Protein AF-A0A1H7XFV4-F1 (afdb_monomer_lite)

Sequence (101 aa):
MKLSEEQIRYIDLPDVLETFVDSIKSVSFDGDTARIELCVTRVEPLKSKEPPTARRYPVCRLAMTPESFLSLANQFQTIMKTLEENGVVQKIKQDIKHYNS

pLDDT: mean 89.56, std 11.29, range [43.34, 98.31]

Structure (mmCIF, N/CA/C/O backbone):
data_AF-A0A1H7XFV4-F1
#
_entry.id   AF-A0A1H7XFV4-F1
#
loop_
_atom_site.group_PDB
_atom_site.id
_atom_site.t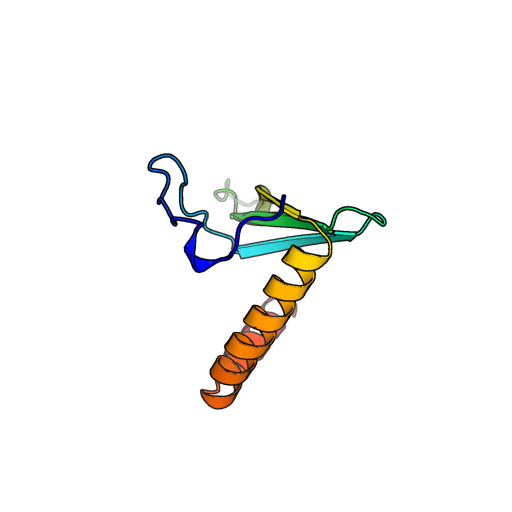ype_symbol
_atom_site.label_atom_id
_atom_site.label_alt_id
_atom_site.label_comp_id
_atom_site.label_asym_id
_atom_site.label_entity_id
_atom_site.label_seq_id
_atom_site.pdbx_PDB_ins_code
_atom_site.Cartn_x
_atom_site.Cartn_y
_atom_site.Cartn_z
_atom_site.occupancy
_atom_site.B_iso_or_equiv
_atom_site.auth_seq_id
_atom_site.auth_comp_id
_atom_site.auth_asym_id
_atom_site.auth_atom_id
_atom_site.pdbx_PDB_model_num
ATOM 1 N N . MET A 1 1 ? -30.080 1.741 11.680 1.00 65.50 1 MET A N 1
ATOM 2 C CA . MET A 1 1 ? -29.682 0.574 12.498 1.00 65.50 1 MET A CA 1
ATOM 3 C C . MET A 1 1 ? -28.280 0.174 12.057 1.00 65.50 1 MET A C 1
ATOM 5 O O . MET A 1 1 ? -28.101 -0.014 10.862 1.00 65.50 1 MET A O 1
ATOM 9 N N . LYS A 1 2 ? -27.286 0.161 12.955 1.00 79.56 2 LYS A N 1
ATOM 10 C CA . LYS A 1 2 ? -25.897 -0.217 12.632 1.00 79.56 2 LYS A CA 1
ATOM 11 C C . LYS A 1 2 ? -25.731 -1.706 12.961 1.00 79.56 2 LYS A C 1
ATOM 13 O O . LYS A 1 2 ? -26.154 -2.111 14.039 1.00 79.56 2 LYS A O 1
ATOM 18 N N . LEU A 1 3 ? -25.214 -2.502 12.026 1.00 87.50 3 LEU A N 1
ATOM 19 C CA . LEU A 1 3 ? -24.906 -3.920 12.260 1.00 87.50 3 LEU A CA 1
ATOM 20 C C . LEU A 1 3 ? -23.698 -4.027 13.206 1.00 87.50 3 LEU A C 1
ATOM 22 O O . LEU A 1 3 ? -22.812 -3.171 13.138 1.00 87.50 3 LEU A O 1
ATOM 26 N N . SER A 1 4 ? -23.665 -5.037 14.078 1.00 88.38 4 SER A N 1
ATOM 27 C CA . SER A 1 4 ? -22.458 -5.364 14.851 1.00 88.38 4 SER A CA 1
ATOM 28 C C . SER A 1 4 ? -21.445 -6.114 13.978 1.00 88.38 4 SER A C 1
ATOM 30 O O . SER A 1 4 ? -21.818 -6.683 12.949 1.00 88.38 4 SER A O 1
ATOM 32 N N . GLU A 1 5 ? -20.165 -6.122 14.359 1.00 84.12 5 GLU A N 1
ATOM 33 C CA . GLU A 1 5 ? -19.125 -6.819 13.586 1.00 84.12 5 GLU A CA 1
ATOM 34 C C . GLU A 1 5 ? -19.405 -8.323 13.472 1.00 84.12 5 GLU A C 1
ATOM 36 O O . GLU A 1 5 ? -19.220 -8.899 12.406 1.00 84.12 5 GLU A O 1
ATOM 41 N N . GLU A 1 6 ? -19.960 -8.952 14.513 1.00 88.88 6 GLU A N 1
ATOM 42 C CA . GLU A 1 6 ? -20.295 -10.383 14.511 1.00 88.88 6 GLU A CA 1
ATOM 43 C C . GLU A 1 6 ? -21.451 -10.725 13.557 1.00 88.88 6 GLU A C 1
ATOM 45 O O . GLU A 1 6 ? -21.619 -11.878 13.153 1.00 88.88 6 GLU A O 1
ATOM 50 N N . GLN A 1 7 ? -22.265 -9.730 13.190 1.00 93.50 7 GLN A N 1
ATOM 51 C CA . GLN A 1 7 ? -23.340 -9.878 12.209 1.00 93.50 7 GLN A CA 1
ATOM 52 C C . GLN A 1 7 ? -22.839 -9.726 10.767 1.00 93.50 7 GLN A C 1
ATOM 54 O O . GLN A 1 7 ? -23.553 -10.101 9.832 1.00 93.50 7 GLN A O 1
ATOM 59 N N . ILE A 1 8 ? -21.630 -9.194 10.567 1.00 92.56 8 ILE A N 1
ATOM 60 C CA . ILE A 1 8 ? -21.027 -8.990 9.251 1.00 92.56 8 ILE A CA 1
ATOM 61 C C . ILE A 1 8 ? -20.225 -10.238 8.888 1.00 92.56 8 ILE A C 1
ATOM 63 O O . ILE A 1 8 ? -19.218 -10.570 9.505 1.00 92.56 8 ILE A O 1
ATOM 67 N N . ARG A 1 9 ? -20.667 -10.944 7.846 1.00 93.56 9 ARG A N 1
ATOM 68 C CA . ARG A 1 9 ? -19.928 -12.090 7.310 1.00 93.56 9 ARG A CA 1
ATOM 69 C C . ARG A 1 9 ? -18.926 -11.608 6.275 1.00 93.56 9 ARG A C 1
ATOM 71 O O . ARG A 1 9 ? -19.315 -10.984 5.290 1.00 93.56 9 ARG A O 1
ATOM 78 N N . TYR A 1 10 ? -17.660 -11.943 6.481 1.00 92.19 10 TYR A N 1
ATOM 79 C CA . TYR A 1 10 ? -16.646 -11.800 5.447 1.00 92.19 10 TYR A CA 1
ATOM 80 C C . TYR A 1 10 ? -16.897 -12.829 4.340 1.00 92.19 10 TYR A C 1
ATOM 82 O O . TYR A 1 10 ? -17.043 -14.022 4.613 1.00 92.19 10 TYR A O 1
ATOM 90 N N . ILE A 1 11 ? -16.971 -12.356 3.099 1.00 94.06 11 ILE A N 1
ATOM 91 C CA . ILE A 1 11 ? -17.090 -13.185 1.902 1.00 94.06 11 ILE A CA 1
ATOM 92 C C . ILE A 1 11 ? -16.011 -12.701 0.943 1.00 94.06 11 ILE A C 1
ATOM 94 O O . ILE A 1 11 ? -16.019 -11.534 0.552 1.00 94.06 11 ILE A O 1
ATOM 98 N N . ASP A 1 12 ? -15.091 -13.595 0.593 1.00 92.88 12 ASP A N 1
ATOM 99 C CA . ASP A 1 12 ? -14.088 -13.314 -0.425 1.00 92.88 12 ASP A CA 1
ATOM 100 C C . ASP A 1 12 ? -14.759 -13.245 -1.802 1.00 92.88 12 ASP A C 1
ATOM 102 O O . ASP A 1 12 ? -15.567 -14.108 -2.158 1.00 92.88 12 ASP A O 1
ATOM 106 N N . LEU A 1 13 ? -14.477 -12.179 -2.548 1.00 94.56 13 LEU A N 1
ATOM 107 C CA . LEU A 1 13 ? -15.069 -11.956 -3.862 1.00 94.56 13 LEU A CA 1
ATOM 108 C C . LEU A 1 13 ? -14.147 -12.563 -4.929 1.00 94.56 13 LEU A C 1
ATOM 110 O O . LEU A 1 13 ? -13.032 -12.070 -5.078 1.00 94.56 13 LEU A O 1
ATOM 114 N N . PRO A 1 14 ? -14.601 -13.551 -5.726 1.00 92.44 14 PRO A N 1
ATOM 115 C CA . PRO A 1 14 ? -13.743 -14.239 -6.698 1.00 92.44 14 PRO A CA 1
ATOM 116 C C . PRO A 1 14 ? -13.087 -13.320 -7.736 1.00 92.44 14 PRO A C 1
ATOM 118 O O . PRO A 1 14 ? -12.006 -13.619 -8.236 1.00 92.44 14 PRO A O 1
ATOM 121 N N . ASP A 1 15 ? -13.740 -12.202 -8.055 1.00 94.44 15 ASP A N 1
ATOM 122 C CA . ASP A 1 15 ? -13.267 -11.240 -9.052 1.00 94.44 15 ASP A CA 1
ATOM 123 C C . ASP A 1 15 ? -12.322 -10.176 -8.461 1.00 94.44 15 ASP A C 1
ATOM 125 O O . ASP A 1 15 ? -11.808 -9.323 -9.189 1.00 94.44 15 ASP A O 1
ATOM 129 N N . VAL A 1 16 ? -12.083 -10.193 -7.143 1.00 93.88 16 VAL A N 1
ATOM 130 C CA . VAL A 1 16 ? -11.113 -9.302 -6.500 1.00 93.88 16 VAL A CA 1
ATOM 131 C C . VAL A 1 16 ? -9.721 -9.900 -6.657 1.00 93.88 16 VAL A C 1
ATOM 133 O O . VAL A 1 16 ? -9.348 -10.867 -6.003 1.00 93.88 16 VAL A O 1
ATOM 136 N N . LEU A 1 17 ? -8.938 -9.298 -7.551 1.00 92.62 17 LEU A N 1
ATOM 137 C CA . LEU A 1 17 ? -7.574 -9.726 -7.839 1.00 92.62 17 LEU A CA 1
ATOM 138 C C . LEU A 1 17 ? -6.557 -9.046 -6.918 1.00 92.62 17 LEU A C 1
ATOM 140 O O . LEU A 1 17 ? -6.655 -7.853 -6.618 1.00 92.62 17 LEU A O 1
ATOM 144 N N . GLU A 1 18 ? -5.507 -9.784 -6.559 1.00 93.50 18 GLU A N 1
ATOM 145 C CA . GLU A 1 18 ? -4.311 -9.194 -5.964 1.00 93.50 18 GLU A CA 1
ATOM 146 C C . GLU A 1 18 ? -3.584 -8.318 -6.995 1.00 93.50 18 GLU A C 1
ATOM 148 O O . GLU A 1 18 ? -3.384 -8.704 -8.149 1.00 93.50 18 GLU A O 1
ATOM 153 N N . THR A 1 19 ? -3.175 -7.117 -6.578 1.00 95.62 19 THR A N 1
ATOM 154 C CA . THR A 1 19 ? -2.436 -6.178 -7.428 1.00 95.62 19 THR A CA 1
ATOM 155 C C . THR A 1 19 ? -1.020 -5.988 -6.901 1.00 95.62 19 THR A C 1
ATOM 157 O O . THR A 1 19 ? -0.830 -5.498 -5.790 1.00 95.62 19 THR A O 1
ATOM 160 N N . PHE A 1 20 ? -0.015 -6.300 -7.724 1.00 96.12 20 PHE A N 1
ATOM 161 C CA . PHE A 1 20 ? 1.374 -5.951 -7.426 1.00 96.12 20 PHE A CA 1
ATOM 162 C C . PHE A 1 20 ? 1.604 -4.439 -7.556 1.00 96.12 20 PHE A C 1
ATOM 164 O O . PHE A 1 20 ? 1.231 -3.826 -8.560 1.00 96.12 20 PHE A O 1
ATOM 171 N N . VAL A 1 21 ? 2.284 -3.854 -6.569 1.00 96.62 21 VAL A N 1
ATOM 172 C CA . VAL A 1 21 ? 2.579 -2.419 -6.480 1.00 96.62 21 VAL A CA 1
ATOM 173 C C . VAL A 1 21 ? 4.038 -2.233 -6.081 1.00 96.62 21 VAL A C 1
ATOM 175 O O . VAL A 1 21 ? 4.488 -2.829 -5.107 1.00 96.62 21 VAL A O 1
ATOM 178 N N . ASP A 1 22 ? 4.762 -1.375 -6.800 1.00 94.81 22 ASP A N 1
ATOM 179 C CA . ASP A 1 22 ? 6.152 -1.019 -6.462 1.00 94.81 22 ASP A CA 1
ATOM 180 C C . ASP A 1 22 ? 6.321 0.430 -6.003 1.00 94.81 22 ASP A C 1
ATOM 182 O O . ASP A 1 22 ? 7.372 0.807 -5.486 1.00 94.81 22 ASP A O 1
ATOM 186 N N . SER A 1 23 ? 5.301 1.265 -6.201 1.00 93.12 23 SER A N 1
ATOM 187 C CA . SER A 1 23 ? 5.369 2.679 -5.864 1.00 93.12 23 SER A CA 1
ATOM 188 C C . SER A 1 23 ? 4.002 3.247 -5.509 1.00 93.12 23 SER A C 1
ATOM 190 O O . SER A 1 23 ? 2.980 2.890 -6.090 1.00 93.12 23 SER A O 1
ATOM 192 N N . ILE A 1 24 ? 3.989 4.180 -4.559 1.00 95.12 24 ILE A N 1
ATOM 193 C CA . ILE A 1 24 ? 2.814 4.987 -4.226 1.00 95.12 24 ILE A CA 1
ATOM 194 C C . ILE A 1 24 ? 3.014 6.349 -4.881 1.00 95.12 24 ILE A C 1
ATOM 196 O O . ILE A 1 24 ? 3.993 7.038 -4.593 1.00 95.12 24 ILE A O 1
ATOM 200 N N . LYS A 1 25 ? 2.116 6.735 -5.790 1.00 96.06 25 LYS A N 1
ATOM 201 C CA . LYS A 1 25 ? 2.225 8.011 -6.509 1.00 96.06 25 LYS A CA 1
ATOM 202 C C . LYS A 1 25 ? 1.685 9.177 -5.692 1.00 96.06 25 LYS A C 1
ATOM 204 O O . LYS A 1 25 ? 2.283 10.252 -5.710 1.00 96.06 25 LYS A O 1
ATOM 209 N N . SER A 1 26 ? 0.574 8.974 -4.992 1.00 95.62 26 SER A N 1
ATOM 210 C CA . SER A 1 26 ? -0.042 10.012 -4.168 1.00 95.62 26 SER A CA 1
ATOM 211 C C . SER A 1 26 ? -0.878 9.424 -3.044 1.00 95.62 26 SER A C 1
ATOM 213 O O . SER A 1 26 ? -1.562 8.419 -3.237 1.00 95.62 26 SER A O 1
ATOM 215 N N . VAL A 1 27 ? -0.880 10.124 -1.913 1.00 96.38 27 VAL A N 1
ATOM 216 C CA . VAL A 1 27 ? -1.860 9.984 -0.836 1.00 96.38 27 VAL A CA 1
ATOM 217 C C . VAL A 1 27 ? -2.462 11.367 -0.622 1.00 96.38 27 VAL A C 1
ATOM 219 O O . VAL A 1 27 ? -1.726 12.344 -0.503 1.00 96.38 27 VAL A O 1
ATOM 222 N N . SER A 1 28 ? -3.785 11.468 -0.630 1.00 96.31 28 SER A N 1
ATOM 223 C CA . SER A 1 28 ? -4.498 12.740 -0.486 1.00 96.31 28 SER A CA 1
ATOM 224 C C . SER A 1 28 ? -5.745 12.567 0.366 1.00 96.31 28 SER A C 1
ATOM 226 O O . SER A 1 28 ? -6.286 11.467 0.455 1.00 96.31 28 SER A O 1
ATOM 228 N N . PHE A 1 29 ? -6.195 13.652 0.981 1.00 95.56 29 PHE A N 1
ATOM 229 C CA . PHE A 1 29 ? -7.431 13.710 1.746 1.00 95.56 29 PHE A CA 1
ATOM 230 C C . PHE A 1 29 ? -8.134 15.022 1.414 1.00 95.56 29 PHE A C 1
ATOM 232 O O . PHE A 1 29 ? -7.501 16.075 1.468 1.00 95.56 29 PHE A O 1
ATOM 239 N N . ASP A 1 30 ? -9.407 14.958 1.034 1.00 93.12 30 ASP A N 1
ATOM 240 C CA . ASP A 1 30 ? -10.186 16.128 0.600 1.00 93.12 30 ASP A CA 1
ATOM 241 C C . ASP A 1 30 ? -11.172 16.648 1.660 1.00 93.12 30 ASP A C 1
ATOM 243 O O . ASP A 1 30 ? -11.928 17.574 1.384 1.00 93.12 30 ASP A O 1
ATOM 247 N N . GLY A 1 31 ? -11.144 16.085 2.871 1.00 91.31 31 GLY A N 1
ATOM 248 C CA . GLY A 1 31 ? -12.067 16.406 3.964 1.00 91.31 31 GLY A CA 1
ATOM 249 C C . GLY A 1 31 ? -12.993 15.244 4.313 1.00 91.31 31 GLY A C 1
ATOM 250 O O . GLY A 1 31 ? -13.231 15.011 5.493 1.00 91.31 31 GLY A O 1
ATOM 251 N N . ASP A 1 32 ? -13.399 14.460 3.311 1.00 95.38 32 ASP A N 1
ATOM 252 C CA . ASP A 1 32 ? -14.346 13.350 3.486 1.00 95.38 32 ASP A CA 1
ATOM 253 C C . ASP A 1 32 ? -13.811 12.020 2.941 1.00 95.38 32 ASP A C 1
ATOM 255 O O . ASP A 1 32 ? -14.263 10.948 3.340 1.00 95.38 32 ASP A O 1
ATOM 259 N N . THR A 1 33 ? -12.849 12.055 2.018 1.00 97.62 33 THR A N 1
ATOM 260 C CA . THR A 1 33 ? -12.315 10.867 1.353 1.00 97.62 33 THR A CA 1
ATOM 261 C C . THR A 1 33 ? -10.793 10.900 1.303 1.00 97.62 33 THR A C 1
ATOM 263 O O . THR A 1 33 ? -10.174 11.797 0.726 1.00 97.62 33 THR A O 1
ATOM 266 N N . ALA A 1 34 ? -10.171 9.854 1.841 1.00 97.81 34 ALA A N 1
ATOM 267 C CA . ALA A 1 34 ? -8.762 9.572 1.612 1.00 97.81 34 ALA A CA 1
ATOM 268 C C . ALA A 1 34 ? -8.595 8.825 0.285 1.00 97.81 34 ALA A C 1
ATOM 270 O O . ALA A 1 34 ? -9.298 7.847 0.028 1.00 97.81 34 ALA A O 1
ATOM 271 N N . ARG A 1 35 ? -7.660 9.265 -0.563 1.00 98.31 35 ARG A N 1
ATOM 272 C CA . ARG A 1 35 ? -7.328 8.609 -1.833 1.00 98.31 35 ARG A CA 1
ATOM 273 C C . ARG A 1 35 ? -5.863 8.230 -1.908 1.00 98.31 35 ARG A C 1
ATOM 275 O O . ARG A 1 35 ? -4.996 9.069 -1.657 1.00 98.31 35 ARG A O 1
ATOM 282 N N . ILE A 1 36 ? -5.604 6.994 -2.325 1.00 97.94 36 ILE A N 1
ATOM 283 C CA . ILE A 1 36 ? -4.261 6.465 -2.573 1.00 97.94 36 ILE A CA 1
ATOM 284 C C . ILE A 1 36 ? -4.176 6.011 -4.027 1.00 97.94 36 ILE A C 1
ATOM 286 O O . ILE A 1 36 ? -5.010 5.226 -4.477 1.00 97.94 36 ILE A O 1
ATOM 290 N N . GLU A 1 37 ? -3.163 6.485 -4.753 1.00 98.25 37 GLU A N 1
ATOM 291 C CA . GLU A 1 37 ? -2.825 5.975 -6.084 1.00 98.25 37 GLU A CA 1
ATOM 292 C C . GLU A 1 37 ? -1.596 5.069 -5.996 1.00 98.25 37 GLU A C 1
ATOM 294 O O . GLU A 1 37 ? -0.494 5.509 -5.649 1.00 98.25 37 GLU A O 1
ATOM 299 N N . LEU A 1 38 ? -1.813 3.795 -6.316 1.00 97.88 38 LEU A N 1
ATOM 300 C CA . LEU A 1 38 ? -0.810 2.742 -6.323 1.00 97.88 38 LEU A CA 1
ATOM 301 C C . LEU A 1 38 ? -0.359 2.493 -7.759 1.00 97.88 38 LEU A C 1
ATOM 303 O O . LEU A 1 38 ? -1.173 2.410 -8.686 1.00 97.88 38 LEU A O 1
ATOM 307 N N . CYS A 1 39 ? 0.947 2.370 -7.941 1.00 98.12 39 CYS A 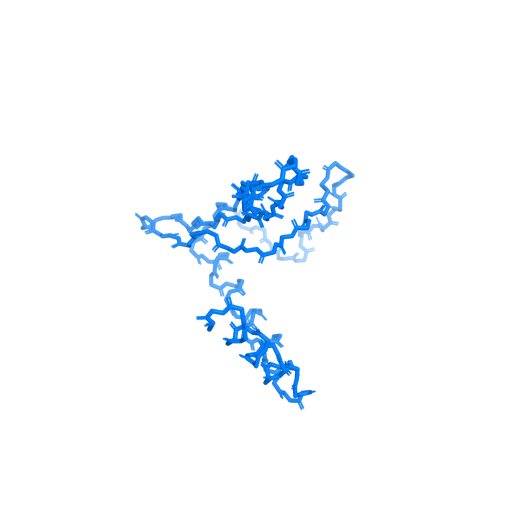N 1
ATOM 308 C CA . CYS A 1 39 ? 1.573 2.328 -9.243 1.00 98.12 39 CYS A CA 1
ATOM 309 C C . CYS A 1 39 ? 2.555 1.176 -9.398 1.00 98.12 39 CYS A C 1
ATOM 311 O O . CYS A 1 39 ? 3.093 0.621 -8.438 1.00 98.12 39 CYS A O 1
ATOM 313 N N . VAL A 1 40 ? 2.830 0.893 -10.667 1.00 97.38 40 VAL A N 1
ATOM 314 C CA . VAL A 1 40 ? 3.904 0.013 -11.075 1.00 97.38 40 VAL A CA 1
ATOM 315 C C . VAL A 1 40 ? 4.802 0.693 -12.101 1.00 97.38 40 VAL A C 1
ATOM 317 O O . VAL A 1 40 ? 4.336 1.358 -13.030 1.00 97.38 40 VAL A O 1
ATOM 320 N N . THR A 1 41 ? 6.104 0.537 -11.933 1.00 95.81 41 THR A N 1
ATOM 321 C CA . THR A 1 41 ? 7.139 1.049 -12.819 1.00 95.81 41 THR A CA 1
ATOM 322 C C . THR A 1 41 ? 7.519 -0.041 -13.823 1.00 95.81 41 THR A C 1
ATOM 324 O O . THR A 1 41 ? 7.663 -1.223 -13.498 1.00 95.81 41 THR A O 1
ATOM 327 N N . ARG A 1 42 ? 7.638 0.336 -15.094 1.00 93.88 42 ARG A N 1
ATOM 328 C CA . ARG A 1 42 ? 8.068 -0.544 -16.185 1.00 93.88 42 ARG A CA 1
ATOM 329 C C . ARG A 1 42 ? 9.185 0.142 -16.946 1.00 93.88 42 ARG A C 1
ATOM 331 O O . ARG A 1 42 ? 8.984 1.234 -17.473 1.00 93.88 42 ARG A O 1
ATOM 338 N N . VAL A 1 43 ? 10.340 -0.509 -16.990 1.00 90.44 43 VAL A N 1
ATOM 339 C CA . VAL A 1 43 ? 11.457 -0.106 -17.845 1.00 90.44 43 VAL A CA 1
ATOM 340 C C . VAL A 1 43 ? 11.133 -0.556 -19.266 1.00 90.44 43 VAL A C 1
ATOM 342 O O . VAL A 1 43 ? 10.723 -1.699 -19.477 1.00 90.44 43 VAL A O 1
ATOM 345 N N . GLU A 1 44 ? 11.245 0.350 -20.231 1.00 87.06 44 GLU A N 1
ATOM 346 C CA . GLU A 1 44 ? 11.026 0.015 -21.633 1.00 87.06 44 GLU A CA 1
ATOM 347 C C . GLU A 1 44 ? 12.173 -0.863 -22.152 1.00 87.06 44 GLU A C 1
ATOM 349 O O . GLU A 1 44 ? 13.326 -0.681 -21.748 1.00 87.06 44 GLU A O 1
ATOM 354 N N . PRO A 1 45 ? 11.892 -1.815 -23.060 1.00 82.06 45 PRO A N 1
ATOM 355 C CA . PRO A 1 45 ? 12.946 -2.572 -23.717 1.00 82.06 45 PRO A CA 1
ATOM 356 C C . PRO A 1 45 ? 13.911 -1.618 -24.425 1.00 82.06 45 PRO A C 1
ATOM 358 O O . PRO A 1 45 ? 13.477 -0.753 -25.189 1.00 82.06 45 PRO A O 1
ATOM 361 N N . LEU A 1 46 ? 15.214 -1.796 -24.196 1.00 80.69 46 LEU A N 1
ATOM 362 C CA . LEU A 1 46 ? 16.246 -0.992 -24.845 1.00 80.69 46 LEU A CA 1
ATOM 363 C C . LEU A 1 46 ? 16.147 -1.148 -26.367 1.00 80.69 46 LEU A C 1
ATOM 365 O O . LEU A 1 46 ? 16.446 -2.209 -26.919 1.00 80.69 46 LEU A O 1
ATOM 369 N N . LYS A 1 47 ? 15.759 -0.074 -27.057 1.00 76.31 47 LYS A N 1
ATOM 370 C CA . LYS A 1 47 ? 16.009 0.072 -28.492 1.00 76.31 47 LYS A CA 1
ATOM 371 C C . LYS A 1 47 ? 17.442 0.584 -28.649 1.00 76.31 47 LYS A C 1
ATOM 373 O O . LYS A 1 47 ? 17.909 1.389 -27.849 1.00 76.31 47 LYS A O 1
ATOM 378 N N . SER A 1 48 ? 18.189 0.020 -29.598 1.00 76.94 48 SER A N 1
ATOM 379 C CA . SER A 1 48 ? 19.655 0.131 -29.653 1.00 76.94 48 SER A CA 1
ATOM 380 C C . SER A 1 48 ? 20.181 1.562 -29.451 1.00 76.94 48 SER A C 1
ATOM 382 O O . SER A 1 48 ? 19.725 2.476 -30.131 1.00 76.94 48 SER A O 1
ATOM 384 N N . LYS A 1 49 ? 21.211 1.704 -28.602 1.00 78.12 49 LYS A N 1
ATOM 385 C CA . LYS A 1 49 ? 21.985 2.930 -28.301 1.00 78.12 49 LYS A CA 1
ATOM 386 C C . LYS A 1 49 ? 21.262 4.071 -27.564 1.00 78.12 49 LYS A C 1
ATOM 388 O O . LYS A 1 49 ? 21.925 5.059 -27.261 1.00 78.12 49 LYS A O 1
ATOM 393 N N . GLU A 1 50 ? 19.982 3.951 -27.220 1.00 82.06 50 GLU A N 1
ATOM 394 C CA . GLU A 1 50 ? 19.294 4.958 -26.396 1.00 82.06 50 GLU A CA 1
ATOM 395 C C . GLU A 1 50 ? 19.436 4.664 -24.889 1.00 82.06 50 GLU A C 1
ATOM 397 O O . GLU A 1 50 ? 19.522 3.494 -24.497 1.00 82.06 50 GLU A O 1
ATOM 402 N N . PRO A 1 51 ? 19.460 5.697 -24.021 1.00 81.88 51 PRO A N 1
ATOM 403 C CA . PRO A 1 51 ? 19.331 5.501 -22.581 1.00 81.88 51 PRO A CA 1
ATOM 404 C C . PRO A 1 51 ? 18.018 4.775 -22.232 1.00 81.88 51 PRO A C 1
ATOM 406 O O . PRO A 1 51 ? 17.001 5.015 -22.887 1.00 81.88 51 PRO A O 1
ATOM 409 N N . PRO A 1 52 ? 17.996 3.924 -21.191 1.00 85.81 52 PRO A N 1
ATOM 410 C CA . PRO A 1 52 ? 16.768 3.278 -20.741 1.00 85.81 52 PRO A CA 1
ATOM 411 C C . PRO A 1 52 ? 15.720 4.317 -20.331 1.00 85.81 52 PRO A C 1
ATOM 413 O O . PRO A 1 52 ? 16.000 5.231 -19.556 1.00 85.81 52 PRO A O 1
ATOM 416 N N . THR A 1 53 ? 14.493 4.140 -20.813 1.00 90.06 53 THR A N 1
ATOM 417 C CA . THR A 1 53 ? 13.325 4.905 -20.366 1.00 90.06 53 THR A CA 1
ATOM 418 C C . THR A 1 53 ? 12.451 4.037 -19.466 1.00 90.06 53 THR A C 1
ATOM 420 O O . THR A 1 53 ? 12.464 2.808 -19.543 1.00 90.06 53 THR A O 1
ATOM 423 N N . ALA A 1 54 ? 11.686 4.666 -18.576 1.00 92.06 54 ALA A N 1
ATOM 424 C CA . ALA A 1 54 ? 10.728 3.972 -17.728 1.00 92.06 54 ALA A CA 1
ATOM 425 C C . ALA A 1 54 ? 9.423 4.759 -17.643 1.00 92.06 54 ALA A C 1
ATOM 427 O O . ALA A 1 54 ? 9.417 5.991 -17.619 1.00 92.06 54 ALA A O 1
ATOM 428 N N . ARG A 1 55 ? 8.307 4.035 -17.557 1.00 94.88 55 ARG A N 1
ATOM 429 C CA . ARG A 1 55 ? 6.976 4.606 -17.341 1.00 94.88 55 ARG A CA 1
ATOM 430 C C . ARG A 1 55 ? 6.375 4.041 -16.069 1.00 94.88 55 ARG A C 1
ATOM 432 O O . ARG A 1 55 ? 6.547 2.864 -15.754 1.00 94.88 55 ARG A O 1
ATOM 439 N N . ARG A 1 56 ? 5.656 4.894 -15.347 1.00 95.75 56 ARG A N 1
ATOM 440 C CA . ARG A 1 56 ? 4.893 4.517 -14.161 1.00 95.75 56 ARG A CA 1
ATOM 441 C C . ARG A 1 56 ? 3.416 4.489 -14.521 1.00 95.75 56 ARG A C 1
ATOM 443 O O . ARG A 1 56 ? 2.906 5.466 -15.061 1.00 95.75 56 ARG A O 1
ATOM 450 N N . TYR A 1 57 ? 2.751 3.385 -14.214 1.00 97.00 57 TYR A N 1
ATOM 451 C CA . TYR A 1 57 ? 1.347 3.160 -14.531 1.00 97.00 57 TYR A CA 1
ATOM 452 C C . TYR A 1 57 ? 0.542 3.000 -13.242 1.00 97.00 57 TYR A C 1
ATOM 454 O O . TYR A 1 57 ? 0.966 2.235 -12.374 1.00 97.00 57 TYR A O 1
ATOM 462 N N . PRO A 1 58 ? -0.604 3.685 -13.089 1.00 97.69 58 PRO A N 1
ATOM 463 C CA . PRO A 1 58 ? -1.533 3.393 -12.006 1.00 97.69 58 PRO A CA 1
ATOM 464 C C . PRO A 1 58 ? -2.114 1.991 -12.199 1.00 97.69 58 PRO A C 1
ATOM 466 O O . PRO A 1 58 ? -2.545 1.644 -13.298 1.00 97.69 58 PRO A O 1
ATOM 469 N N . VAL A 1 59 ? -2.120 1.198 -11.131 1.00 97.62 59 VAL A N 1
ATOM 470 C CA . VAL A 1 59 ? -2.625 -0.186 -11.137 1.00 97.62 59 VAL A CA 1
ATOM 471 C C . VAL A 1 59 ? -3.793 -0.382 -10.178 1.00 97.62 59 VAL A C 1
ATOM 473 O O . VAL A 1 59 ? -4.661 -1.202 -10.442 1.00 97.62 59 VAL A O 1
ATOM 476 N N . CYS A 1 60 ? -3.861 0.403 -9.101 1.00 97.50 60 CYS A N 1
ATOM 477 C CA . CYS A 1 60 ? -4.972 0.382 -8.158 1.00 97.50 60 CYS A CA 1
ATOM 478 C C . CYS A 1 60 ? -5.178 1.776 -7.553 1.00 97.50 60 CYS A C 1
ATOM 480 O O . CYS A 1 60 ? -4.224 2.532 -7.345 1.00 97.50 60 CYS A O 1
ATOM 482 N N . ARG A 1 61 ? -6.439 2.130 -7.291 1.00 97.38 61 ARG A N 1
ATOM 483 C CA . ARG A 1 61 ? -6.818 3.358 -6.590 1.00 97.38 61 ARG A CA 1
ATOM 484 C C . ARG A 1 61 ? -7.738 3.010 -5.440 1.00 97.38 61 ARG A C 1
ATOM 486 O O . ARG A 1 61 ? -8.770 2.381 -5.649 1.00 97.38 61 ARG A O 1
ATOM 493 N N . LEU A 1 62 ? -7.373 3.462 -4.251 1.00 97.25 62 LEU A N 1
ATOM 494 C CA . LEU A 1 62 ? -8.198 3.315 -3.061 1.00 97.25 62 LEU A CA 1
ATOM 495 C C . LEU A 1 62 ? -8.895 4.644 -2.792 1.00 97.25 62 LEU A C 1
ATOM 497 O O . LEU A 1 62 ? -8.247 5.688 -2.828 1.00 97.25 62 LEU A O 1
ATOM 501 N N . ALA A 1 63 ? -10.196 4.594 -2.525 1.00 97.81 63 ALA A N 1
ATOM 502 C CA . ALA A 1 63 ? -10.979 5.701 -1.992 1.00 97.81 63 ALA A CA 1
ATOM 503 C C . ALA A 1 63 ? -11.616 5.215 -0.693 1.00 97.81 63 ALA A C 1
ATOM 505 O O . ALA A 1 63 ? -12.283 4.182 -0.674 1.00 97.81 63 ALA A O 1
ATOM 506 N N . MET A 1 64 ? -11.338 5.908 0.401 1.00 98.06 64 MET A N 1
ATOM 507 C CA . MET A 1 64 ? -11.599 5.412 1.744 1.00 98.06 64 MET A CA 1
ATOM 508 C C . MET A 1 64 ? -12.243 6.498 2.591 1.00 98.06 64 MET A C 1
ATOM 510 O O . MET A 1 64 ? -11.898 7.673 2.462 1.00 98.06 64 MET A O 1
ATOM 514 N N . THR A 1 65 ? -13.128 6.095 3.500 1.00 97.88 65 THR A N 1
ATOM 515 C CA . THR A 1 65 ? -13.618 6.994 4.550 1.00 97.88 65 THR A CA 1
ATOM 516 C C . THR A 1 65 ? -12.486 7.342 5.528 1.00 97.88 65 THR A C 1
ATOM 518 O O . THR A 1 65 ? -11.493 6.599 5.601 1.00 97.88 65 THR A O 1
ATOM 521 N N . PRO A 1 66 ? -12.617 8.425 6.317 1.00 96.06 66 PRO A N 1
ATOM 522 C CA . PRO A 1 66 ? -11.610 8.797 7.308 1.00 96.06 66 PRO A CA 1
ATOM 523 C C . PRO A 1 66 ? -11.331 7.674 8.318 1.00 96.06 66 PRO A C 1
ATOM 525 O O . PRO A 1 66 ? -10.176 7.403 8.642 1.00 96.06 66 PRO A O 1
ATOM 528 N N . GLU A 1 67 ? -12.366 6.959 8.769 1.00 95.56 67 GLU A N 1
ATOM 529 C CA . GLU A 1 67 ? -12.239 5.865 9.738 1.00 95.56 67 GLU A CA 1
ATOM 530 C C . GLU A 1 67 ? -11.479 4.673 9.151 1.00 95.56 67 GLU A C 1
ATOM 532 O O . GLU A 1 67 ? -10.608 4.098 9.806 1.00 95.56 67 GLU A O 1
ATOM 537 N N . SER A 1 68 ? -11.768 4.327 7.893 1.00 96.12 68 SER A N 1
ATOM 538 C CA . SER A 1 68 ? -11.078 3.238 7.196 1.00 96.12 68 SER A CA 1
ATOM 539 C C . SER A 1 68 ? -9.600 3.575 6.977 1.00 96.12 68 SER A C 1
ATOM 541 O O . SER A 1 68 ? -8.736 2.711 7.120 1.00 96.12 68 SER A O 1
ATOM 543 N N . PHE A 1 69 ? -9.288 4.841 6.671 1.00 96.25 69 PHE A N 1
ATOM 544 C CA . PHE A 1 69 ? -7.910 5.308 6.496 1.00 96.25 69 PHE A CA 1
ATOM 545 C C . PHE A 1 69 ? -7.125 5.306 7.808 1.00 96.25 69 PHE A C 1
ATOM 547 O O . PHE A 1 69 ? -5.975 4.866 7.836 1.00 96.25 69 PHE A O 1
ATOM 554 N N . LEU A 1 70 ? -7.758 5.710 8.911 1.00 95.50 70 LEU A N 1
ATOM 555 C CA . LEU A 1 70 ? -7.158 5.618 10.239 1.00 95.50 70 LEU A CA 1
ATOM 556 C C . LEU A 1 70 ? -6.878 4.160 10.639 1.00 95.50 70 LEU A C 1
ATOM 558 O O . LEU A 1 70 ? -5.798 3.858 11.145 1.00 95.50 70 LEU A O 1
ATOM 562 N N . SER A 1 71 ? -7.815 3.246 10.368 1.00 95.94 71 SER A N 1
ATOM 563 C CA . SER A 1 71 ? -7.615 1.811 10.608 1.00 95.94 71 SER A CA 1
ATOM 564 C C . SER A 1 71 ? -6.419 1.265 9.821 1.00 95.94 71 SER A C 1
ATOM 566 O O . SER A 1 71 ? -5.557 0.596 10.395 1.00 95.94 71 SER A O 1
ATOM 568 N N . LEU A 1 72 ? -6.303 1.622 8.536 1.00 95.94 72 LEU A N 1
ATOM 569 C CA . LEU A 1 72 ? -5.156 1.256 7.702 1.00 95.94 72 LEU A CA 1
ATOM 570 C C . LEU A 1 72 ? -3.833 1.773 8.290 1.00 95.94 72 LEU A C 1
ATOM 572 O O . LEU A 1 72 ? -2.863 1.021 8.378 1.00 95.94 72 LEU A O 1
ATOM 576 N N . ALA A 1 73 ? -3.790 3.033 8.731 1.00 94.94 73 ALA A N 1
ATOM 577 C CA . ALA A 1 73 ? -2.593 3.620 9.332 1.00 94.94 73 ALA A CA 1
ATOM 578 C C . ALA A 1 73 ? -2.144 2.860 10.594 1.00 94.94 73 ALA A C 1
ATOM 580 O O . ALA A 1 73 ? -0.955 2.578 10.753 1.00 94.94 73 ALA A O 1
ATOM 581 N N . ASN A 1 74 ? -3.085 2.468 11.456 1.00 96.38 74 ASN A N 1
ATOM 582 C CA . ASN A 1 74 ? -2.793 1.695 12.666 1.00 96.38 74 ASN A CA 1
ATOM 583 C C . ASN A 1 74 ? -2.253 0.291 12.343 1.00 96.38 74 ASN A C 1
ATOM 585 O O . ASN A 1 74 ? -1.300 -0.180 12.975 1.00 96.38 74 ASN A O 1
ATOM 589 N N . GLN A 1 75 ? -2.820 -0.371 11.330 1.00 96.19 75 GLN A N 1
ATOM 590 C CA . GLN A 1 75 ? -2.324 -1.667 10.860 1.00 96.19 75 GLN A CA 1
ATOM 591 C C . GLN A 1 75 ? -0.903 -1.547 10.296 1.00 96.19 75 GLN A C 1
ATOM 593 O O . GLN A 1 75 ? -0.033 -2.344 10.653 1.00 96.19 75 GLN A O 1
ATOM 598 N N . PHE A 1 76 ? -0.623 -0.506 9.502 1.00 94.94 76 PHE A N 1
ATOM 599 C CA . PHE A 1 76 ? 0.733 -0.255 9.016 1.00 94.94 76 PHE A CA 1
ATOM 600 C C . PHE A 1 76 ? 1.722 0.008 10.146 1.00 94.94 76 PHE A C 1
ATOM 602 O O . PHE A 1 76 ? 2.811 -0.551 10.106 1.00 94.94 76 PHE A O 1
ATOM 609 N N . GLN A 1 77 ? 1.371 0.791 11.168 1.00 94.81 77 GLN A N 1
ATOM 610 C CA . GLN A 1 77 ? 2.260 1.011 12.316 1.00 94.81 77 GLN A CA 1
ATOM 611 C C . GLN A 1 77 ? 2.624 -0.303 13.020 1.00 94.81 77 GLN A C 1
ATOM 613 O O . GLN A 1 77 ? 3.781 -0.511 13.383 1.00 94.81 77 GLN A O 1
ATOM 618 N N . THR A 1 78 ? 1.655 -1.211 13.156 1.00 95.50 78 THR A N 1
ATOM 619 C CA . THR A 1 78 ? 1.872 -2.526 13.771 1.00 95.50 78 THR A CA 1
ATOM 620 C C . THR A 1 78 ? 2.822 -3.378 12.930 1.00 95.50 78 THR A C 1
ATOM 622 O O . THR A 1 78 ? 3.811 -3.888 13.453 1.00 95.50 78 THR A O 1
ATOM 625 N N . ILE A 1 79 ? 2.581 -3.473 11.618 1.00 95.31 79 ILE A N 1
ATOM 626 C CA . ILE A 1 79 ? 3.453 -4.219 10.697 1.00 95.31 79 ILE A CA 1
ATOM 627 C C . ILE A 1 79 ? 4.857 -3.605 10.663 1.00 95.31 79 ILE A C 1
ATOM 629 O O . ILE A 1 79 ? 5.848 -4.328 10.734 1.00 95.31 79 ILE A O 1
ATOM 633 N N . MET A 1 80 ? 4.962 -2.276 10.601 1.00 93.62 80 MET A N 1
ATOM 634 C CA . MET A 1 80 ? 6.242 -1.566 10.583 1.00 93.62 80 MET A CA 1
ATOM 635 C C . MET A 1 80 ? 7.072 -1.870 11.825 1.00 93.62 80 MET A C 1
ATOM 637 O O . MET A 1 80 ? 8.253 -2.179 11.687 1.00 93.62 80 MET A O 1
ATOM 641 N N . LYS A 1 81 ? 6.459 -1.874 13.014 1.00 94.81 81 LYS A N 1
ATOM 642 C CA . LYS A 1 81 ? 7.141 -2.260 14.253 1.00 94.81 81 LYS A CA 1
ATOM 643 C C . LYS A 1 81 ? 7.723 -3.674 14.156 1.00 94.81 81 LYS A C 1
ATOM 645 O O . LYS A 1 81 ? 8.896 -3.874 14.457 1.00 94.81 81 LYS A O 1
ATOM 650 N N . THR A 1 82 ? 6.946 -4.637 13.657 1.00 94.81 82 THR A N 1
ATOM 651 C CA . THR A 1 82 ? 7.434 -6.006 13.436 1.00 94.81 82 THR A CA 1
ATOM 652 C C . THR A 1 82 ? 8.591 -6.046 12.431 1.00 94.81 82 THR A C 1
ATOM 654 O O . THR A 1 82 ? 9.578 -6.745 12.654 1.00 94.81 82 THR A O 1
ATOM 657 N N . LEU A 1 83 ? 8.524 -5.289 11.333 1.00 94.12 83 LEU A N 1
ATOM 658 C CA . LEU A 1 83 ? 9.611 -5.228 10.348 1.00 94.12 83 LEU A CA 1
ATOM 659 C C . LEU A 1 83 ? 10.889 -4.587 10.917 1.00 94.12 83 LEU A C 1
ATOM 661 O O . LEU A 1 83 ? 11.993 -4.978 10.529 1.00 94.12 83 LEU A O 1
ATOM 665 N N . GLU A 1 84 ? 10.762 -3.607 11.813 1.00 93.81 84 GLU A N 1
ATOM 666 C CA . GLU A 1 84 ? 11.890 -2.965 12.497 1.00 93.81 84 GLU A CA 1
ATOM 667 C C . GLU A 1 84 ? 12.573 -3.910 13.484 1.00 93.81 84 GLU A C 1
ATOM 669 O O . GLU A 1 84 ? 13.796 -4.039 13.442 1.00 93.81 84 GLU A O 1
ATOM 674 N N . GLU A 1 85 ? 11.797 -4.613 14.311 1.00 93.19 85 GLU A N 1
ATOM 675 C CA . GLU A 1 85 ? 12.304 -5.604 15.271 1.00 93.19 85 GLU A CA 1
ATOM 676 C C . GLU A 1 85 ? 13.091 -6.726 14.576 1.00 93.19 85 GLU A C 1
ATOM 678 O O . GLU A 1 85 ? 14.094 -7.205 15.099 1.00 93.19 85 GLU A O 1
ATOM 683 N N . ASN A 1 86 ? 12.693 -7.087 13.353 1.00 92.88 86 ASN A N 1
ATOM 684 C CA . ASN A 1 86 ? 13.386 -8.074 12.523 1.00 92.88 86 ASN A CA 1
ATOM 685 C C . ASN A 1 86 ? 14.524 -7.481 11.663 1.00 92.88 86 ASN A C 1
ATOM 687 O O . ASN A 1 86 ? 15.109 -8.182 10.838 1.00 92.88 86 ASN A O 1
ATOM 691 N N . GLY A 1 87 ? 14.834 -6.187 11.798 1.00 91.62 87 GLY A N 1
ATOM 692 C CA . GLY A 1 87 ? 15.922 -5.514 11.075 1.00 91.62 87 GLY A CA 1
ATOM 693 C C . GLY A 1 87 ? 15.674 -5.269 9.577 1.00 91.62 87 GLY A C 1
ATOM 694 O O . GLY A 1 87 ? 16.552 -4.751 8.883 1.00 91.62 87 GLY A O 1
ATOM 695 N N . VAL A 1 88 ? 14.483 -5.584 9.059 1.00 90.81 88 VAL A N 1
ATOM 696 C CA . VAL A 1 88 ? 14.149 -5.507 7.625 1.00 90.81 88 VAL A CA 1
ATOM 697 C C . VAL A 1 88 ? 14.099 -4.058 7.136 1.00 90.81 88 VAL A C 1
ATOM 699 O O . VAL A 1 88 ? 14.583 -3.746 6.047 1.00 90.81 88 VAL A O 1
ATOM 702 N N . VAL A 1 89 ? 13.573 -3.142 7.954 1.00 86.69 89 VAL A N 1
ATOM 703 C CA . VAL A 1 89 ? 13.428 -1.722 7.580 1.00 86.69 89 VAL A CA 1
ATOM 704 C C . VAL A 1 89 ? 14.773 -1.060 7.274 1.00 86.69 89 VAL A C 1
ATOM 706 O O . VAL A 1 89 ? 14.859 -0.243 6.357 1.00 86.69 89 VAL A O 1
ATOM 709 N N . GLN A 1 90 ? 15.838 -1.411 8.000 1.00 82.00 90 GLN A N 1
ATOM 710 C CA . GLN A 1 90 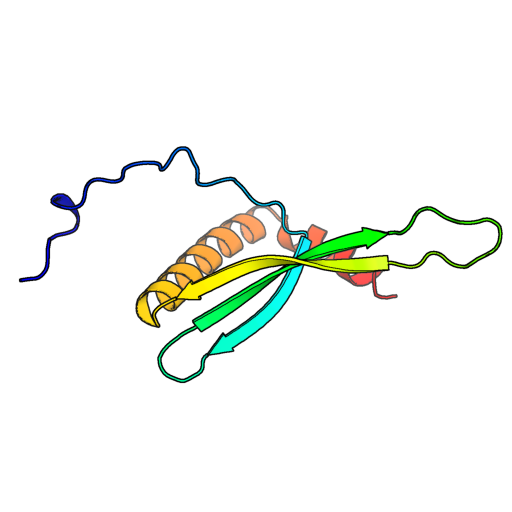? 17.161 -0.828 7.754 1.00 82.00 90 GLN A CA 1
ATOM 711 C C . GLN A 1 90 ? 17.743 -1.279 6.415 1.00 82.00 90 GLN A C 1
ATOM 713 O O . GLN A 1 90 ? 18.295 -0.452 5.688 1.00 82.00 90 GLN A O 1
ATOM 718 N N . LYS A 1 91 ? 17.544 -2.552 6.054 1.00 77.56 91 LYS A N 1
ATOM 719 C CA . LYS A 1 91 ? 17.938 -3.098 4.751 1.00 77.56 91 LYS A CA 1
ATOM 720 C C . LYS A 1 91 ? 17.231 -2.359 3.609 1.00 77.56 91 LYS A C 1
ATOM 722 O O . LYS A 1 91 ? 17.888 -1.830 2.722 1.00 77.56 91 LYS A O 1
ATOM 727 N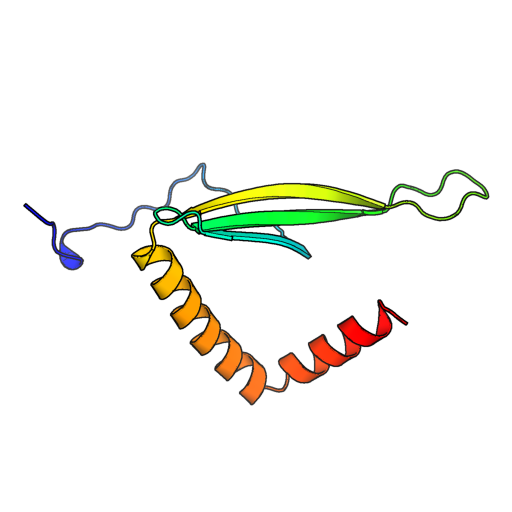 N . ILE A 1 92 ? 15.909 -2.190 3.707 1.00 82.38 92 ILE A N 1
ATOM 728 C CA . ILE A 1 92 ? 15.119 -1.456 2.702 1.00 82.38 92 ILE A CA 1
ATOM 729 C C . ILE A 1 92 ? 15.570 0.013 2.586 1.00 82.38 92 ILE A C 1
ATOM 73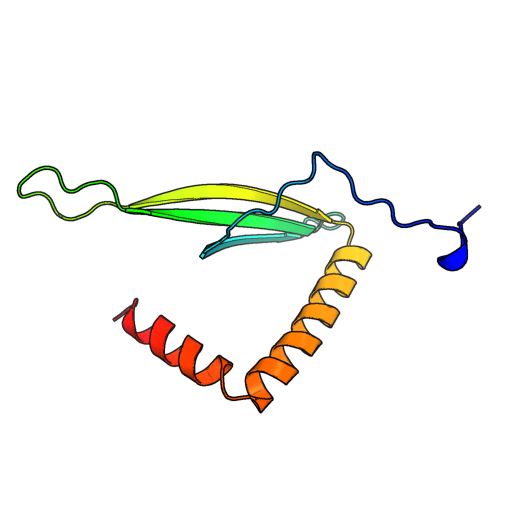1 O O . ILE A 1 92 ? 15.697 0.543 1.484 1.00 82.38 92 ILE A O 1
ATOM 735 N N . LYS A 1 93 ? 15.850 0.696 3.707 1.00 79.25 93 LYS A N 1
ATOM 736 C CA . LYS A 1 93 ? 16.340 2.090 3.692 1.00 79.25 93 LYS A CA 1
ATOM 737 C C . LYS A 1 93 ? 17.696 2.235 2.994 1.00 79.25 93 LYS A C 1
ATOM 739 O O . LYS A 1 93 ? 17.937 3.266 2.366 1.00 79.25 93 LYS A O 1
ATOM 744 N N . GLN A 1 94 ? 18.581 1.249 3.123 1.00 68.44 94 GLN A N 1
ATOM 745 C CA . GLN A 1 94 ? 19.871 1.232 2.426 1.00 68.44 94 GLN A CA 1
ATOM 746 C C . GLN A 1 94 ? 19.674 1.073 0.913 1.00 68.44 94 GLN A C 1
ATOM 748 O O . GLN A 1 94 ? 20.252 1.846 0.148 1.00 68.44 94 GLN A O 1
ATOM 753 N N . ASP A 1 95 ? 18.781 0.172 0.500 1.00 68.94 95 ASP A N 1
ATOM 754 C CA . ASP A 1 95 ? 18.462 -0.070 -0.911 1.00 68.94 95 ASP A CA 1
ATOM 755 C C . ASP A 1 95 ? 17.836 1.171 -1.584 1.00 68.94 95 ASP A C 1
ATOM 757 O O . ASP A 1 95 ? 18.242 1.564 -2.679 1.00 68.94 95 ASP A O 1
ATOM 761 N N . ILE A 1 96 ? 16.918 1.873 -0.902 1.00 69.62 96 ILE A N 1
ATOM 762 C CA . ILE A 1 96 ? 16.304 3.116 -1.416 1.00 69.62 96 ILE A CA 1
ATOM 763 C C . ILE A 1 96 ? 17.342 4.234 -1.616 1.00 69.62 96 ILE A C 1
ATOM 765 O O . ILE A 1 96 ? 17.242 5.006 -2.572 1.00 69.62 96 ILE A O 1
ATOM 769 N N . LYS A 1 97 ? 18.344 4.352 -0.734 1.00 63.03 97 LYS A N 1
ATOM 770 C CA . LYS A 1 97 ? 19.410 5.360 -0.883 1.00 63.03 97 LYS A CA 1
ATOM 771 C C . LYS A 1 97 ? 20.285 5.084 -2.106 1.00 63.03 97 LYS A C 1
ATOM 773 O O . LYS A 1 97 ? 20.678 6.029 -2.784 1.00 63.03 97 LYS A O 1
ATOM 778 N N . HIS A 1 98 ? 20.542 3.812 -2.403 1.00 53.25 98 HIS A N 1
ATOM 779 C CA . HIS A 1 98 ? 21.359 3.406 -3.545 1.00 53.25 98 HIS A CA 1
ATOM 780 C C . HIS A 1 98 ? 20.678 3.675 -4.899 1.00 53.25 98 HIS A C 1
ATOM 782 O O . HIS A 1 98 ? 21.363 3.882 -5.888 1.00 53.25 98 HIS A O 1
ATOM 788 N N . TYR A 1 99 ? 19.341 3.723 -4.945 1.00 51.12 99 TYR A N 1
ATOM 789 C CA . TYR A 1 99 ? 18.582 4.029 -6.168 1.00 51.12 99 TYR A CA 1
ATOM 790 C C . TYR A 1 99 ? 18.500 5.536 -6.494 1.00 51.12 99 TYR A C 1
ATOM 792 O O . TYR A 1 99 ? 18.175 5.907 -7.618 1.00 51.12 99 TYR A O 1
ATOM 800 N N . ASN A 1 100 ? 18.761 6.413 -5.517 1.00 49.81 100 ASN A N 1
ATOM 801 C CA . ASN A 1 100 ? 18.658 7.875 -5.662 1.00 49.81 100 ASN A CA 1
ATOM 802 C C . ASN A 1 100 ? 20.022 8.599 -5.634 1.00 49.81 100 ASN A C 1
ATOM 804 O O . ASN A 1 100 ? 20.044 9.825 -5.513 1.00 49.81 100 ASN A O 1
ATOM 808 N N . SER A 1 101 ? 21.134 7.855 -5.689 1.00 43.34 101 SER A N 1
ATOM 809 C CA . SER A 1 101 ? 22.513 8.372 -5.763 1.00 43.34 101 SER A CA 1
ATOM 8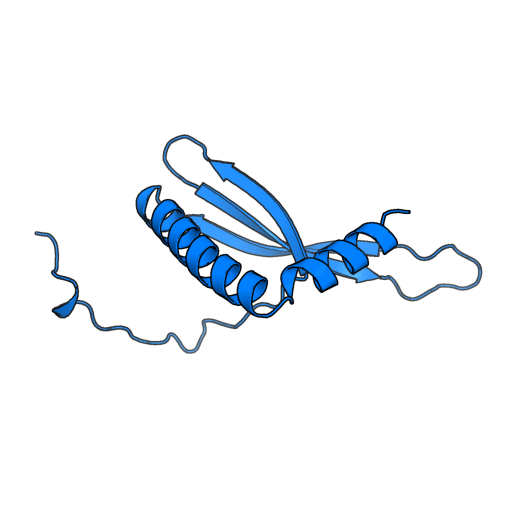10 C C . SER A 1 101 ? 23.079 8.157 -7.162 1.00 43.34 101 SER A C 1
ATOM 812 O O . SER A 1 101 ? 23.864 9.020 -7.608 1.00 43.34 101 SER A O 1
#

Foldseek 3Di:
DDDDPVRDDDDDDPPDDDDDFDDWPDWDDDPFKIKTFTWDKDWDPDDPPDDIDIDIDGDDMDIDGPVVVVVVVVVVVVVVVVCVVVVNVVVVVVVVVVVVD

Radius of gyration: 18.73 Å; chains: 1; bounding box: 52×31×45 Å

Organism: NCBI:txid43775

Secondary structure (DSSP, 8-state):
-PPPGGG------TT------SEEEEEEE-SS-EEEEEEEEEEPP--TTSPP-EEEEEEEEEEE-HHHHHHHHHHHHHHHHHHHHTTHHHHHHHHHHHH--